Protein AF-A0AAE0UJJ1-F1 (afdb_monomer)

Structure (mmCIF, N/CA/C/O backbone):
data_AF-A0AAE0UJJ1-F1
#
_entry.id   AF-A0AAE0UJJ1-F1
#
loop_
_atom_site.group_PDB
_atom_site.id
_atom_site.type_symbol
_atom_site.label_atom_id
_atom_site.label_alt_id
_atom_site.label_comp_id
_atom_site.label_asym_id
_atom_site.label_entity_id
_atom_site.label_seq_id
_atom_site.pdbx_PDB_ins_code
_atom_site.Cartn_x
_atom_site.Cartn_y
_atom_site.Cartn_z
_atom_site.occupancy
_atom_site.B_iso_or_equiv
_atom_site.auth_seq_id
_atom_site.auth_comp_id
_atom_site.auth_asym_id
_atom_site.auth_atom_id
_atom_site.pdbx_PDB_model_num
ATOM 1 N N . MET A 1 1 ? -17.568 3.604 -19.801 1.00 65.69 1 MET A N 1
ATOM 2 C CA . MET A 1 1 ? -16.930 4.313 -18.666 1.00 65.69 1 MET A CA 1
ATOM 3 C C . MET A 1 1 ? -15.649 3.598 -18.238 1.00 65.69 1 MET A C 1
ATOM 5 O O . MET A 1 1 ? -14.728 4.251 -17.768 1.00 65.69 1 MET A O 1
ATOM 9 N N . ASP A 1 2 ? -15.551 2.295 -18.517 1.00 86.06 2 ASP A N 1
ATOM 10 C CA . ASP A 1 2 ? -14.423 1.427 -18.155 1.00 86.06 2 ASP A CA 1
ATOM 11 C C . ASP A 1 2 ? -13.104 1.803 -18.842 1.00 86.06 2 ASP A C 1
ATOM 13 O O . ASP A 1 2 ? -12.070 1.813 -18.194 1.00 86.06 2 ASP A O 1
ATOM 17 N N . VAL A 1 3 ? -13.136 2.260 -20.101 1.00 89.00 3 VAL A N 1
ATOM 18 C CA . VAL A 1 3 ? -11.920 2.715 -20.812 1.00 89.00 3 VAL A CA 1
ATOM 19 C C . VAL A 1 3 ? -11.211 3.860 -20.076 1.00 89.00 3 VAL A C 1
ATOM 21 O O . VAL A 1 3 ? -9.987 3.879 -20.001 1.00 89.00 3 VAL A O 1
ATOM 24 N N . PHE A 1 4 ? -11.965 4.805 -19.505 1.00 91.25 4 PHE A N 1
ATOM 25 C CA . PHE A 1 4 ? -11.382 5.905 -18.732 1.00 91.25 4 PHE A CA 1
ATOM 26 C C . PHE A 1 4 ? -10.918 5.456 -17.345 1.00 91.25 4 PHE A C 1
ATOM 28 O O . PHE A 1 4 ? -9.918 5.970 -16.854 1.00 91.25 4 PHE A O 1
ATOM 35 N N . LYS A 1 5 ? -11.608 4.486 -16.733 1.00 93.06 5 LYS A N 1
ATOM 36 C CA . LYS A 1 5 ? -11.200 3.889 -15.458 1.00 93.06 5 LYS A CA 1
ATOM 37 C C . LYS A 1 5 ? -9.865 3.151 -15.602 1.00 93.06 5 LYS A C 1
ATOM 39 O O . LYS A 1 5 ? -8.939 3.448 -14.856 1.00 93.06 5 LYS A O 1
ATOM 44 N N . ASP A 1 6 ? -9.734 2.290 -16.608 1.00 93.25 6 ASP A N 1
ATOM 45 C CA . ASP A 1 6 ? -8.508 1.527 -16.868 1.00 93.25 6 ASP A CA 1
ATOM 46 C C . ASP A 1 6 ? -7.332 2.449 -17.208 1.00 93.25 6 ASP A C 1
ATOM 48 O O . ASP A 1 6 ? -6.208 2.257 -16.739 1.00 93.25 6 ASP A O 1
ATOM 52 N N . GLN A 1 7 ? -7.582 3.490 -18.011 1.00 93.19 7 GLN A N 1
ATOM 53 C CA . GLN A 1 7 ? -6.564 4.495 -18.311 1.00 93.19 7 GLN A CA 1
ATOM 54 C C . GLN A 1 7 ? -6.134 5.255 -17.056 1.00 93.19 7 GLN A C 1
ATOM 56 O O . GLN A 1 7 ? -4.938 5.458 -16.860 1.00 93.19 7 GLN A O 1
ATOM 61 N N . TRP A 1 8 ? -7.078 5.648 -16.201 1.00 95.56 8 TRP A N 1
ATOM 62 C CA . TRP A 1 8 ? -6.778 6.329 -14.945 1.00 95.56 8 TRP A CA 1
ATOM 63 C C . TRP A 1 8 ? -5.943 5.456 -14.005 1.00 95.56 8 TRP A C 1
ATOM 65 O O . TRP A 1 8 ? -4.885 5.890 -13.556 1.00 95.56 8 TRP A O 1
ATOM 75 N N . GLU A 1 9 ? -6.363 4.212 -13.764 1.00 93.00 9 GLU A N 1
ATOM 76 C CA . GLU A 1 9 ? -5.630 3.265 -12.915 1.00 93.00 9 GLU A CA 1
ATOM 77 C C . GLU A 1 9 ? -4.205 3.036 -13.432 1.00 93.00 9 GLU A C 1
ATOM 79 O O . GLU A 1 9 ? -3.248 3.049 -12.654 1.00 93.00 9 GLU A O 1
ATOM 84 N N . LYS A 1 10 ? -4.036 2.923 -14.757 1.00 94.25 10 LYS A N 1
ATOM 85 C CA . LYS A 1 10 ? -2.714 2.810 -15.378 1.00 94.25 10 LYS A CA 1
ATOM 86 C C . LYS A 1 10 ? -1.847 4.046 -15.130 1.00 94.25 10 LYS A C 1
ATOM 88 O O . LYS A 1 10 ? -0.675 3.891 -14.800 1.00 94.25 10 LYS A O 1
ATOM 93 N N . GLN A 1 11 ? -2.394 5.253 -15.286 1.00 94.44 11 GLN A N 1
ATOM 94 C CA . GLN A 1 11 ? -1.628 6.487 -15.071 1.00 94.44 11 GLN A CA 1
ATOM 95 C C . GLN A 1 11 ? -1.249 6.687 -13.603 1.00 94.44 11 GLN A C 1
ATOM 97 O O . GLN A 1 11 ? -0.120 7.075 -13.313 1.00 94.44 11 GLN A O 1
ATOM 102 N N . VAL A 1 12 ? -2.151 6.359 -12.673 1.00 94.94 12 VAL A N 1
ATOM 103 C CA . VAL A 1 12 ? -1.846 6.381 -11.236 1.00 94.94 12 VAL A CA 1
ATOM 104 C C . VAL A 1 12 ? -0.718 5.405 -10.912 1.00 94.94 12 VAL A C 1
ATOM 106 O O . VAL A 1 12 ? 0.188 5.760 -10.160 1.00 94.94 12 VAL A O 1
ATOM 109 N N . ARG A 1 13 ? -0.722 4.206 -11.509 1.00 91.00 13 ARG A N 1
ATOM 110 C CA . ARG A 1 13 ? 0.349 3.226 -11.298 1.00 91.00 13 ARG A CA 1
ATOM 111 C C . ARG A 1 13 ? 1.700 3.730 -11.802 1.00 91.00 13 ARG A C 1
ATOM 113 O O . ARG A 1 13 ? 2.65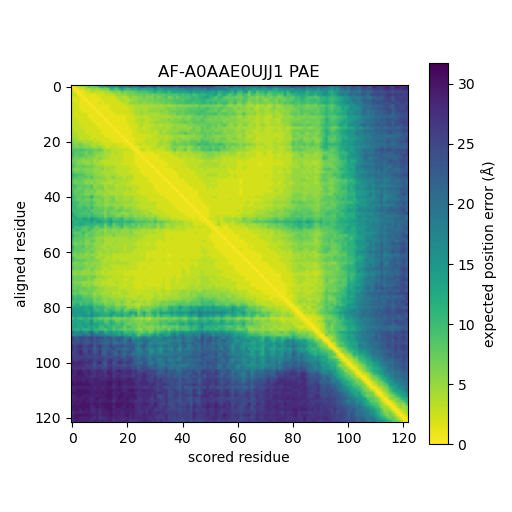6 3.691 -11.042 1.00 91.00 13 ARG A O 1
ATOM 120 N N . ILE A 1 14 ? 1.755 4.272 -13.021 1.00 93.12 14 ILE A N 1
ATOM 121 C CA . ILE A 1 14 ? 2.988 4.840 -13.598 1.00 93.12 14 ILE A CA 1
ATOM 122 C C . ILE A 1 14 ? 3.540 5.965 -12.717 1.00 93.12 14 ILE A C 1
ATOM 124 O O . ILE A 1 14 ? 4.733 6.005 -12.443 1.00 93.12 14 ILE A O 1
ATOM 128 N N . LEU A 1 15 ? 2.678 6.876 -12.251 1.00 94.81 15 LEU A N 1
ATOM 129 C CA . LEU A 1 15 ? 3.103 7.947 -11.349 1.00 94.81 15 LEU A CA 1
ATOM 130 C C . LEU A 1 15 ? 3.657 7.389 -10.034 1.00 94.81 15 LEU A C 1
ATOM 132 O O . LEU A 1 15 ? 4.630 7.913 -9.508 1.00 94.81 15 LEU A O 1
ATOM 136 N N . THR A 1 16 ? 3.030 6.340 -9.507 1.00 91.06 16 THR A N 1
ATOM 137 C CA . THR A 1 16 ? 3.446 5.703 -8.256 1.00 91.06 16 THR A CA 1
ATOM 138 C C . THR A 1 16 ? 4.813 5.035 -8.403 1.00 91.06 16 THR A C 1
ATOM 140 O O . THR A 1 16 ? 5.670 5.258 -7.561 1.00 91.06 16 THR A O 1
ATOM 143 N N . GLU A 1 17 ? 5.035 4.299 -9.495 1.00 87.94 17 GLU A N 1
ATOM 144 C CA . GLU A 1 17 ? 6.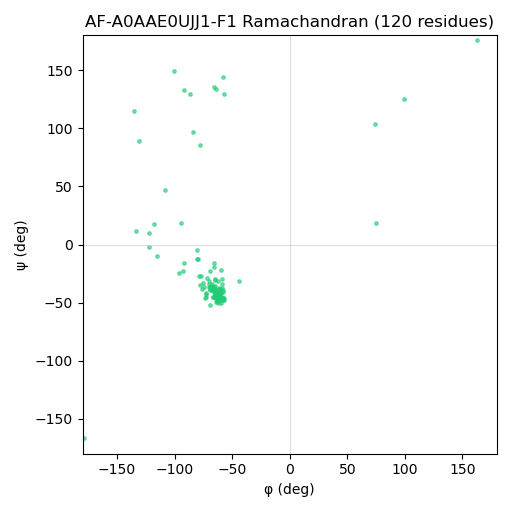334 3.702 -9.841 1.00 87.94 17 GLU A CA 1
ATOM 145 C C . GLU A 1 17 ? 7.417 4.793 -9.977 1.00 87.94 17 GLU A C 1
ATOM 147 O O . GLU A 1 17 ? 8.468 4.703 -9.357 1.00 87.94 17 GLU A O 1
ATOM 152 N N . ALA A 1 18 ? 7.120 5.894 -10.678 1.00 91.75 18 ALA A N 1
ATOM 153 C CA . ALA A 1 18 ? 8.062 7.007 -10.833 1.00 91.75 18 ALA A CA 1
ATOM 154 C C . ALA A 1 18 ? 8.390 7.735 -9.514 1.00 91.75 18 ALA A C 1
ATOM 156 O O . ALA A 1 18 ? 9.472 8.302 -9.372 1.00 91.75 18 ALA A O 1
ATOM 157 N N . VAL A 1 19 ? 7.452 7.769 -8.561 1.00 92.50 19 VAL A N 1
ATOM 158 C CA . VAL A 1 19 ? 7.708 8.291 -7.210 1.00 92.50 19 VAL A CA 1
ATOM 159 C C . VAL A 1 19 ? 8.569 7.312 -6.419 1.00 92.50 19 VAL A C 1
ATOM 161 O O . VAL A 1 19 ? 9.496 7.752 -5.746 1.00 92.50 19 VAL A O 1
ATOM 164 N N . ASP A 1 20 ? 8.292 6.013 -6.528 1.00 89.69 20 ASP A N 1
ATOM 165 C CA . ASP A 1 20 ? 9.062 4.975 -5.846 1.00 89.69 20 ASP A CA 1
ATOM 166 C C . ASP A 1 20 ? 10.542 5.005 -6.305 1.00 89.69 20 ASP A C 1
ATOM 168 O O . ASP A 1 20 ? 11.426 4.954 -5.454 1.00 89.69 20 ASP A O 1
ATOM 172 N N . AS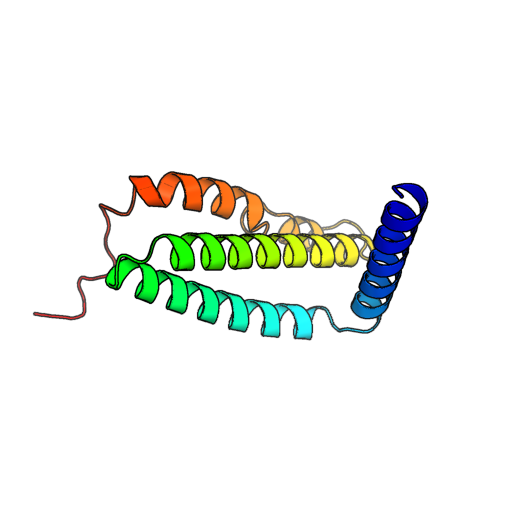P A 1 21 ? 10.817 5.248 -7.596 1.00 87.75 21 ASP A N 1
ATOM 173 C CA . ASP A 1 21 ? 12.176 5.350 -8.172 1.00 87.75 21 ASP A CA 1
ATOM 174 C C . ASP A 1 21 ? 13.036 6.498 -7.603 1.00 87.75 21 ASP A C 1
ATOM 176 O O . ASP A 1 21 ? 14.266 6.407 -7.567 1.00 87.75 21 ASP A O 1
ATOM 180 N N . ILE A 1 22 ? 12.422 7.618 -7.202 1.00 91.12 22 ILE A N 1
ATOM 181 C CA . ILE A 1 22 ? 13.157 8.776 -6.656 1.00 91.12 22 ILE A CA 1
ATOM 182 C C . ILE A 1 22 ? 13.288 8.727 -5.132 1.00 91.12 22 ILE A C 1
ATOM 184 O O . ILE A 1 22 ? 14.080 9.478 -4.559 1.00 91.12 22 ILE A O 1
ATOM 188 N N . THR A 1 23 ? 12.490 7.893 -4.465 1.00 90.69 23 THR A N 1
ATOM 189 C CA . THR A 1 23 ? 12.509 7.752 -3.009 1.00 90.69 23 THR A CA 1
ATOM 190 C C . THR A 1 23 ? 13.465 6.648 -2.585 1.00 90.69 23 THR A C 1
ATOM 192 O O . THR A 1 23 ? 13.414 5.539 -3.103 1.00 90.69 23 THR A O 1
ATOM 195 N N . SER A 1 24 ? 14.317 6.922 -1.595 1.00 89.38 24 SER A N 1
ATOM 196 C CA . SER A 1 24 ? 15.163 5.883 -1.008 1.00 89.38 24 SER A CA 1
ATOM 197 C C . SER A 1 24 ? 14.305 4.824 -0.317 1.00 89.38 24 SER A C 1
ATOM 199 O O . SER A 1 24 ? 13.419 5.149 0.481 1.00 89.38 24 SER A O 1
ATOM 201 N N . VAL A 1 25 ? 14.614 3.550 -0.565 1.00 87.00 25 VAL A N 1
ATOM 202 C CA . VAL A 1 25 ? 13.951 2.421 0.102 1.00 87.00 25 VAL A CA 1
ATOM 203 C C . VAL A 1 25 ? 14.118 2.496 1.621 1.00 87.00 25 VAL A C 1
ATOM 205 O O . VAL A 1 25 ? 13.188 2.157 2.348 1.00 87.00 25 VAL A O 1
ATOM 208 N N . ASP A 1 26 ? 15.248 2.999 2.119 1.00 86.88 26 ASP A N 1
ATOM 209 C CA . ASP A 1 26 ? 15.492 3.143 3.560 1.00 86.88 26 ASP A CA 1
ATOM 210 C C . ASP A 1 26 ? 14.522 4.145 4.216 1.00 86.88 26 ASP A C 1
ATOM 212 O O . ASP A 1 26 ? 13.872 3.835 5.220 1.00 86.88 26 ASP A O 1
ATOM 216 N N . ASP A 1 27 ? 14.320 5.306 3.583 1.00 90.44 27 ASP A N 1
ATOM 217 C CA . ASP A 1 27 ? 13.360 6.316 4.044 1.00 90.44 27 ASP A CA 1
ATOM 218 C C . ASP A 1 27 ? 11.928 5.765 4.009 1.00 90.44 27 ASP A C 1
ATOM 220 O O . ASP A 1 27 ? 11.142 5.961 4.943 1.00 90.44 27 ASP A O 1
ATOM 224 N N . PHE A 1 28 ? 11.589 5.019 2.952 1.00 89.44 28 PHE A N 1
ATOM 225 C CA . PHE A 1 28 ? 10.284 4.380 2.824 1.00 89.44 28 PHE A CA 1
ATOM 226 C C . PHE A 1 28 ? 10.035 3.336 3.925 1.00 89.44 28 PHE A C 1
ATOM 228 O O . PHE A 1 28 ? 8.938 3.296 4.497 1.00 89.44 28 PHE A O 1
ATOM 235 N N . LEU A 1 29 ? 11.027 2.499 4.244 1.00 88.31 29 LEU A N 1
ATOM 236 C CA . LEU A 1 29 ? 10.919 1.483 5.293 1.00 88.31 29 LEU A CA 1
ATOM 237 C C . LEU A 1 29 ? 10.778 2.117 6.678 1.00 88.31 29 LEU A C 1
ATOM 239 O O . LEU A 1 29 ? 9.875 1.733 7.421 1.00 88.31 29 LEU A O 1
ATOM 243 N N . SER A 1 30 ? 11.588 3.132 6.984 1.00 88.56 30 SER A N 1
ATOM 244 C CA . SER A 1 30 ? 11.520 3.888 8.241 1.00 88.56 30 SER A CA 1
ATOM 245 C C . SER A 1 30 ? 10.139 4.520 8.464 1.00 88.56 30 SER A C 1
ATOM 247 O O . SER A 1 30 ? 9.515 4.365 9.519 1.00 88.56 30 SER A O 1
ATOM 249 N N . VAL A 1 31 ? 9.587 5.189 7.448 1.00 91.75 31 VAL A N 1
ATOM 250 C CA . VAL A 1 31 ? 8.247 5.793 7.533 1.00 91.75 31 VAL A CA 1
ATOM 251 C C . VAL A 1 31 ? 7.154 4.723 7.620 1.00 91.75 31 VAL A C 1
ATOM 253 O O . VAL A 1 31 ? 6.161 4.895 8.334 1.00 91.75 31 VAL A O 1
ATOM 256 N N . SER A 1 32 ? 7.317 3.605 6.911 1.00 89.50 32 SER A N 1
ATOM 257 C CA . SER A 1 32 ? 6.365 2.491 6.950 1.00 89.50 32 SER A CA 1
ATOM 258 C C . SER A 1 32 ? 6.316 1.822 8.321 1.00 89.50 32 SER A C 1
ATOM 260 O O . SER A 1 32 ? 5.222 1.519 8.796 1.00 89.50 32 SER A O 1
ATOM 262 N N . GLU A 1 33 ? 7.460 1.635 8.981 1.00 86.12 33 GLU A N 1
ATOM 263 C CA . GLU A 1 33 ? 7.538 1.095 10.341 1.00 86.12 33 GLU A CA 1
ATOM 264 C C . GLU A 1 33 ? 6.776 1.979 11.334 1.00 86.12 33 GLU A C 1
ATOM 266 O O . GLU A 1 33 ? 5.898 1.487 12.047 1.00 86.12 33 GLU A O 1
ATOM 271 N N . ASN A 1 34 ? 7.036 3.290 11.315 1.00 88.69 34 ASN A N 1
ATOM 272 C CA . ASN A 1 34 ? 6.355 4.247 12.188 1.00 88.69 34 ASN A CA 1
ATOM 273 C C . ASN A 1 34 ? 4.831 4.201 12.003 1.00 88.69 34 ASN A C 1
ATOM 275 O O . ASN A 1 34 ? 4.084 4.068 12.973 1.00 88.69 34 ASN A O 1
ATOM 279 N N . HIS A 1 35 ? 4.356 4.217 10.756 1.00 91.06 35 HIS A N 1
ATOM 280 C CA . HIS A 1 35 ? 2.923 4.134 10.484 1.00 91.06 35 HIS A CA 1
ATOM 281 C C . HIS A 1 35 ? 2.298 2.793 10.890 1.00 91.06 35 HIS A C 1
ATOM 283 O O . HIS A 1 35 ? 1.158 2.771 11.348 1.00 91.06 35 HIS A O 1
ATOM 289 N N . ILE A 1 36 ? 3.010 1.672 10.729 1.00 89.12 36 ILE A N 1
ATOM 290 C CA . ILE A 1 36 ? 2.511 0.362 11.171 1.00 89.12 36 ILE A CA 1
ATOM 291 C C . ILE A 1 36 ? 2.361 0.347 12.695 1.00 89.12 36 ILE A C 1
ATOM 293 O O . ILE A 1 36 ? 1.345 -0.132 13.194 1.00 89.12 36 ILE A O 1
ATOM 297 N N . LEU A 1 37 ? 3.323 0.899 13.438 1.00 89.94 37 LEU A N 1
ATOM 298 C CA . LEU A 1 37 ? 3.240 0.996 14.898 1.00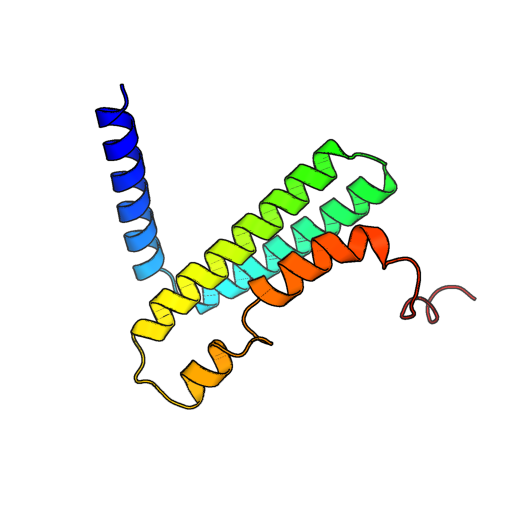 89.94 37 LEU A CA 1
ATOM 299 C C . LEU A 1 37 ? 2.063 1.873 15.348 1.00 89.94 37 LEU A C 1
ATOM 301 O O . LEU A 1 37 ? 1.329 1.494 16.264 1.00 89.94 37 LEU A O 1
ATOM 305 N N . GLU A 1 38 ? 1.833 3.005 14.681 1.00 92.88 38 GLU A N 1
ATOM 306 C CA . GLU A 1 38 ? 0.666 3.854 14.938 1.00 92.88 38 GLU A CA 1
ATOM 307 C C . GLU A 1 38 ? -0.659 3.135 14.656 1.00 92.88 38 GLU A C 1
ATOM 309 O O . GLU A 1 38 ? -1.593 3.217 15.458 1.00 92.88 38 GLU A O 1
ATOM 314 N N . ASP A 1 39 ? -0.752 2.423 13.532 1.00 91.69 39 ASP A N 1
ATOM 315 C CA . ASP A 1 39 ? -1.961 1.693 13.151 1.00 91.69 39 ASP A CA 1
ATOM 316 C C . ASP A 1 39 ? -2.227 0.520 14.114 1.00 91.69 39 ASP A C 1
ATOM 318 O O . ASP A 1 39 ? -3.378 0.273 14.478 1.00 91.69 39 ASP A O 1
ATOM 322 N N . VAL A 1 40 ? -1.181 -0.149 14.614 1.00 90.69 40 VAL A N 1
ATOM 323 C CA . VAL A 1 40 ? -1.297 -1.175 15.667 1.00 90.69 40 VAL A CA 1
ATOM 324 C C . VAL A 1 40 ? -1.804 -0.570 16.976 1.00 90.69 40 VAL A C 1
ATOM 326 O O . VAL A 1 40 ? -2.688 -1.152 17.605 1.00 90.69 40 VAL A O 1
ATOM 329 N N . ASN A 1 41 ? -1.307 0.599 17.382 1.00 92.50 41 ASN A N 1
ATOM 330 C CA . ASN A 1 41 ? -1.790 1.270 18.589 1.00 92.50 41 ASN A CA 1
ATOM 331 C C . ASN A 1 41 ? -3.287 1.622 18.472 1.00 92.50 41 ASN A C 1
ATOM 333 O O . ASN A 1 41 ? -4.073 1.333 19.372 1.00 92.50 41 ASN A O 1
ATOM 337 N N . LYS A 1 42 ? -3.716 2.136 17.311 1.00 92.06 42 LYS A N 1
ATOM 338 C CA . LYS A 1 42 ? -5.139 2.393 17.027 1.00 92.06 42 LYS A CA 1
ATOM 339 C C . LYS A 1 42 ? -5.982 1.116 17.058 1.00 92.06 42 LYS A C 1
ATOM 341 O O . LYS A 1 42 ? -7.080 1.148 17.602 1.00 92.06 42 LYS A O 1
ATOM 346 N N . CYS A 1 43 ? -5.477 -0.008 16.537 1.00 90.50 43 CYS A N 1
ATOM 347 C CA . CYS A 1 43 ? -6.157 -1.305 16.647 1.00 90.50 43 CYS A CA 1
ATOM 348 C C . CYS A 1 43 ? -6.370 -1.724 18.109 1.00 90.50 43 CYS A C 1
ATOM 350 O O . CYS A 1 43 ? -7.433 -2.238 18.445 1.00 90.50 43 CYS A O 1
ATOM 352 N N . VAL A 1 44 ? -5.373 -1.521 18.979 1.00 91.38 44 VAL A N 1
ATOM 353 C CA . VAL A 1 44 ? -5.482 -1.866 20.406 1.00 91.38 44 VAL A CA 1
ATOM 354 C C . VAL A 1 44 ? -6.544 -1.010 21.093 1.00 91.38 44 VAL A C 1
ATOM 356 O O . VAL A 1 44 ? -7.353 -1.548 21.844 1.00 91.38 44 VAL A O 1
ATOM 359 N N . ILE A 1 45 ? -6.581 0.291 20.800 1.00 93.81 45 ILE A N 1
ATOM 360 C CA . ILE A 1 45 ? -7.596 1.207 21.338 1.00 93.81 45 ILE A CA 1
ATOM 361 C 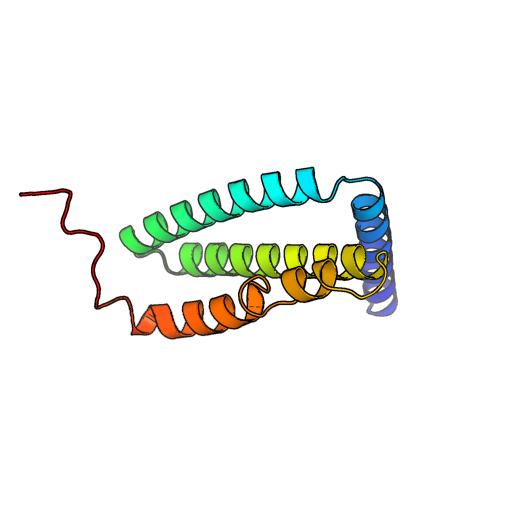C . ILE A 1 45 ? -8.995 0.805 20.850 1.00 93.81 45 ILE A C 1
ATOM 363 O O . ILE A 1 45 ? -9.891 0.612 21.667 1.00 93.81 45 ILE A O 1
ATOM 367 N N . ALA A 1 46 ? -9.168 0.569 19.546 1.00 91.31 46 ALA A N 1
ATOM 368 C CA . ALA A 1 46 ? -10.448 0.139 18.976 1.00 91.31 46 ALA A CA 1
ATOM 369 C C . ALA A 1 46 ? -10.945 -1.181 19.593 1.00 91.31 46 ALA A C 1
ATOM 371 O O . ALA A 1 46 ? -12.131 -1.337 19.876 1.00 91.31 46 ALA A O 1
ATOM 372 N N . LEU A 1 47 ? -10.030 -2.116 19.875 1.00 92.19 47 LEU A N 1
ATOM 373 C CA . LEU A 1 47 ? -10.362 -3.368 20.551 1.00 92.19 47 LEU A CA 1
ATOM 374 C C . LEU A 1 47 ? -10.813 -3.152 22.005 1.00 92.19 47 LEU A C 1
ATOM 376 O O . LEU A 1 47 ? -11.714 -3.848 22.468 1.00 92.19 47 LEU A O 1
ATOM 380 N N . GLN A 1 48 ? -10.206 -2.202 22.722 1.00 92.94 48 GLN A N 1
ATOM 381 C CA . GLN A 1 48 ? -10.597 -1.846 24.092 1.00 92.94 48 GLN A CA 1
ATOM 382 C C . GLN A 1 48 ? -11.958 -1.143 24.144 1.00 92.94 48 GLN A C 1
ATOM 384 O O . GLN A 1 48 ? -12.732 -1.376 25.069 1.00 92.94 48 GLN A O 1
ATOM 389 N N . GLU A 1 49 ? -12.254 -0.311 23.148 1.00 94.00 49 GLU A N 1
ATOM 390 C CA . GLU A 1 49 ? -13.519 0.422 23.025 1.00 94.00 49 GLU A CA 1
ATOM 391 C C . GLU A 1 49 ? -14.654 -0.440 22.443 1.00 94.00 49 GLU A C 1
ATOM 393 O O . GLU A 1 49 ? -15.824 -0.067 22.530 1.00 94.00 49 GLU A O 1
ATOM 398 N N . GLY A 1 50 ? -14.329 -1.613 21.886 1.00 91.75 50 GLY A N 1
ATOM 399 C CA . GLY A 1 50 ? -15.288 -2.499 21.225 1.00 91.75 50 GLY A CA 1
ATOM 400 C C . GLY A 1 50 ? -15.733 -2.004 19.844 1.00 91.75 50 GLY A C 1
ATOM 401 O O . GLY A 1 50 ? -16.764 -2.451 19.341 1.00 91.75 50 GLY A O 1
ATOM 402 N N . ASP A 1 51 ? -14.974 -1.095 19.228 1.00 92.56 51 ASP A N 1
ATOM 403 C CA . ASP A 1 51 ? -15.255 -0.543 17.903 1.00 92.56 51 ASP A CA 1
ATOM 404 C C . ASP A 1 51 ? -14.713 -1.467 16.800 1.00 92.56 51 ASP A C 1
ATOM 406 O O . ASP A 1 51 ? -13.536 -1.441 16.426 1.00 92.56 51 ASP A O 1
ATOM 410 N N . VAL A 1 52 ? -15.607 -2.302 16.270 1.00 90.19 52 VAL A N 1
ATOM 411 C CA . VAL A 1 52 ? -15.299 -3.269 15.208 1.00 90.19 52 VAL A CA 1
ATOM 412 C C . VAL A 1 52 ? -15.030 -2.581 13.863 1.00 90.19 52 VAL A C 1
ATOM 414 O O . VAL A 1 52 ? -14.206 -3.072 13.088 1.00 90.19 52 VAL A O 1
ATOM 417 N N . ASP A 1 53 ? -15.661 -1.435 13.593 1.00 92.81 53 ASP A N 1
ATOM 418 C CA . ASP A 1 53 ? -15.523 -0.727 12.316 1.00 92.81 53 ASP A CA 1
ATOM 419 C C . ASP A 1 53 ? -14.145 -0.071 12.207 1.00 92.81 53 ASP A C 1
ATOM 421 O O . ASP A 1 53 ? -13.451 -0.195 11.188 1.00 92.81 53 ASP A O 1
ATOM 425 N N . THR A 1 54 ? -13.704 0.595 13.279 1.00 90.31 54 THR A N 1
ATOM 426 C CA . THR A 1 54 ? -12.353 1.160 13.319 1.00 90.31 54 THR A CA 1
ATOM 427 C C . THR A 1 54 ? -11.305 0.058 13.275 1.00 90.31 54 THR A C 1
ATOM 429 O O . THR A 1 54 ? -10.334 0.214 12.533 1.00 90.31 54 THR A O 1
ATOM 432 N N . LEU A 1 55 ? -11.522 -1.059 13.978 1.00 90.31 55 LEU A N 1
ATOM 433 C CA . LEU A 1 55 ? -10.605 -2.198 13.987 1.00 90.31 55 LEU A CA 1
ATOM 434 C C . LEU A 1 55 ? -10.404 -2.813 12.592 1.00 90.31 55 LEU A C 1
ATOM 436 O O . LEU A 1 55 ? -9.261 -3.045 12.193 1.00 90.31 55 LEU A O 1
ATOM 440 N N . ASP A 1 56 ? -11.475 -3.071 11.832 1.00 91.62 56 ASP A N 1
ATOM 441 C CA . ASP A 1 56 ? -11.343 -3.644 10.482 1.00 91.62 56 ASP A CA 1
ATOM 442 C C . ASP A 1 56 ? -10.672 -2.658 9.517 1.00 91.62 56 ASP A C 1
ATOM 444 O O . ASP A 1 56 ? -9.788 -3.035 8.740 1.00 91.62 56 ASP A O 1
ATOM 448 N N . ARG A 1 57 ? -10.998 -1.363 9.621 1.00 91.50 57 ARG A N 1
ATOM 449 C CA . ARG A 1 57 ? -10.368 -0.322 8.799 1.00 91.50 57 ARG A CA 1
ATOM 450 C C . ARG A 1 57 ? -8.868 -0.203 9.071 1.00 91.50 57 ARG A C 1
ATOM 452 O O . ARG A 1 57 ? -8.084 -0.139 8.121 1.00 91.50 57 ARG A O 1
ATOM 459 N N . THR A 1 58 ? -8.447 -0.177 10.337 1.00 90.31 58 THR A N 1
ATOM 460 C CA . THR A 1 58 ? -7.022 -0.097 10.699 1.00 90.31 58 THR A CA 1
ATOM 461 C C . THR A 1 58 ? -6.285 -1.387 10.347 1.00 90.31 58 THR A C 1
ATOM 463 O O . THR A 1 58 ? -5.189 -1.329 9.791 1.00 90.31 58 THR A O 1
ATOM 466 N N . ALA A 1 59 ? -6.902 -2.558 10.535 1.00 88.44 59 ALA A N 1
ATOM 467 C CA . ALA A 1 59 ? -6.342 -3.829 10.074 1.00 88.44 59 ALA A CA 1
ATOM 468 C C . ALA A 1 59 ? -6.197 -3.882 8.539 1.00 88.44 59 ALA A C 1
ATOM 470 O O . ALA A 1 59 ? -5.201 -4.390 8.013 1.00 88.44 59 ALA A O 1
ATOM 471 N N . GLY A 1 60 ? -7.162 -3.328 7.800 1.00 89.56 60 GLY A N 1
ATOM 472 C CA . GLY A 1 60 ? -7.092 -3.131 6.353 1.00 89.56 60 GLY A CA 1
ATOM 473 C C . GLY A 1 60 ? -5.911 -2.253 5.939 1.00 89.56 60 GLY A C 1
ATOM 474 O O . GLY A 1 60 ? -5.150 -2.638 5.049 1.00 89.56 60 GLY A O 1
ATOM 475 N N . ALA A 1 61 ? -5.706 -1.130 6.630 1.00 89.44 61 ALA A N 1
ATOM 476 C CA . ALA A 1 61 ? -4.576 -0.234 6.392 1.00 89.44 61 ALA A CA 1
ATOM 477 C C . ALA A 1 61 ? -3.225 -0.931 6.627 1.00 89.44 61 ALA A C 1
ATOM 479 O O . ALA A 1 61 ? -2.353 -0.866 5.760 1.00 89.44 61 ALA A O 1
ATOM 480 N N . ILE A 1 62 ? -3.075 -1.682 7.727 1.00 90.94 62 ILE A N 1
ATOM 481 C CA . ILE A 1 62 ? -1.856 -2.458 8.022 1.00 90.94 62 ILE A CA 1
ATOM 482 C C . ILE A 1 62 ? -1.565 -3.458 6.897 1.00 90.94 62 ILE A C 1
ATOM 484 O O . ILE A 1 62 ? -0.433 -3.538 6.416 1.00 90.94 62 ILE A O 1
ATOM 488 N N . ARG A 1 63 ? -2.584 -4.194 6.426 1.00 89.25 63 ARG A N 1
ATOM 489 C CA . ARG A 1 63 ? -2.429 -5.133 5.301 1.00 89.25 63 ARG A CA 1
ATOM 490 C C . ARG A 1 63 ? -2.013 -4.420 4.014 1.00 89.25 63 ARG A C 1
ATOM 492 O O . ARG A 1 63 ? -1.124 -4.909 3.320 1.00 89.25 63 ARG A O 1
ATOM 499 N N . GLY A 1 64 ? -2.616 -3.269 3.715 1.00 89.19 64 GLY A N 1
ATOM 500 C CA . GLY A 1 64 ? -2.271 -2.453 2.550 1.00 89.19 64 GLY A CA 1
ATOM 501 C C . GLY A 1 64 ? -0.824 -1.953 2.588 1.00 89.19 64 GLY A C 1
ATOM 502 O O . GLY A 1 64 ? -0.097 -2.093 1.605 1.00 89.19 64 GLY A O 1
ATOM 503 N N . ARG A 1 65 ? -0.369 -1.449 3.743 1.00 88.19 65 ARG A N 1
ATOM 504 C CA . ARG A 1 65 ? 1.021 -1.006 3.943 1.00 88.19 65 ARG A CA 1
ATOM 505 C C . ARG A 1 65 ? 2.007 -2.163 3.812 1.00 88.19 65 ARG A C 1
ATOM 507 O O . ARG A 1 65 ? 2.975 -2.047 3.068 1.00 88.19 65 ARG A O 1
ATOM 514 N N . ALA A 1 66 ? 1.733 -3.300 4.455 1.00 86.94 66 ALA A N 1
ATOM 515 C CA . ALA A 1 66 ? 2.586 -4.485 4.362 1.00 86.94 66 ALA A CA 1
ATOM 516 C C . ALA A 1 66 ? 2.700 -5.010 2.920 1.00 86.94 66 ALA A C 1
ATOM 518 O O . ALA A 1 66 ? 3.786 -5.393 2.487 1.00 86.94 66 ALA A O 1
ATOM 519 N N . ALA A 1 67 ? 1.604 -4.991 2.154 1.00 86.75 67 ALA A N 1
ATOM 520 C CA . ALA A 1 67 ? 1.629 -5.359 0.741 1.00 86.75 67 ALA A CA 1
ATOM 521 C C . ALA A 1 67 ? 2.493 -4.397 -0.093 1.00 86.75 67 ALA A C 1
ATOM 523 O O . ALA A 1 67 ? 3.248 -4.849 -0.953 1.00 86.75 67 ALA A O 1
ATOM 524 N N . ARG A 1 68 ? 2.433 -3.086 0.186 1.00 89.00 68 ARG A N 1
ATOM 525 C CA . ARG A 1 68 ? 3.236 -2.079 -0.523 1.00 89.00 68 ARG A CA 1
ATOM 526 C C . ARG A 1 68 ? 4.728 -2.175 -0.198 1.00 89.00 68 ARG A C 1
ATOM 528 O O . ARG A 1 68 ? 5.533 -2.101 -1.117 1.00 89.00 68 ARG A O 1
ATOM 535 N N . VAL A 1 69 ? 5.084 -2.445 1.060 1.00 88.81 69 VAL A N 1
ATOM 536 C CA . VAL A 1 69 ? 6.470 -2.743 1.466 1.00 88.81 69 VAL A CA 1
ATOM 537 C C . VAL A 1 69 ? 7.025 -3.930 0.687 1.00 88.81 69 VAL A C 1
A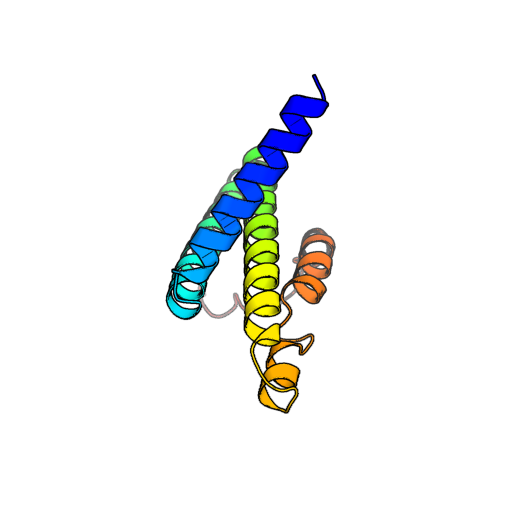TOM 539 O O . VAL A 1 69 ? 8.118 -3.848 0.139 1.00 88.81 69 VAL A O 1
ATOM 542 N N . VAL A 1 70 ? 6.258 -5.015 0.568 1.00 86.69 70 VAL A N 1
ATOM 543 C CA . VAL A 1 70 ? 6.703 -6.181 -0.205 1.00 86.69 70 VAL A CA 1
ATOM 544 C C . VAL A 1 70 ? 6.844 -5.857 -1.693 1.00 86.69 70 VAL A C 1
ATOM 546 O O . VAL A 1 70 ? 7.788 -6.326 -2.319 1.00 86.69 70 VAL A O 1
ATOM 549 N N . HIS A 1 71 ? 5.941 -5.059 -2.265 1.00 86.25 71 HIS A N 1
ATOM 550 C CA . HIS A 1 71 ? 6.032 -4.658 -3.668 1.00 86.25 71 HIS A CA 1
ATOM 551 C C . HIS A 1 71 ? 7.314 -3.868 -3.964 1.00 86.25 71 HIS A C 1
ATOM 553 O O . HIS A 1 71 ? 8.032 -4.232 -4.890 1.00 86.25 71 HIS A O 1
ATOM 559 N N . ILE A 1 72 ? 7.625 -2.861 -3.142 1.00 86.44 72 ILE A N 1
ATOM 560 C CA . ILE A 1 72 ? 8.819 -2.020 -3.307 1.00 86.44 72 ILE A CA 1
ATOM 561 C C . ILE A 1 72 ? 10.095 -2.829 -3.071 1.00 86.44 72 ILE A C 1
ATOM 563 O O . ILE A 1 72 ? 11.006 -2.766 -3.886 1.00 86.44 72 ILE A O 1
ATOM 567 N N . ILE A 1 73 ? 10.152 -3.655 -2.017 1.00 86.31 73 ILE A N 1
ATOM 568 C CA . ILE A 1 73 ? 11.325 -4.506 -1.765 1.00 86.31 73 ILE A CA 1
ATOM 569 C C . ILE A 1 73 ? 11.545 -5.486 -2.921 1.00 86.31 73 ILE A C 1
ATOM 571 O O . ILE A 1 73 ? 12.681 -5.671 -3.336 1.00 86.31 73 ILE A O 1
ATOM 575 N N . ASN A 1 74 ? 10.495 -6.118 -3.456 1.00 85.31 74 ASN A N 1
ATOM 576 C CA . ASN A 1 74 ? 10.658 -7.034 -4.588 1.00 85.31 74 ASN A CA 1
ATOM 577 C C . ASN A 1 74 ? 11.218 -6.309 -5.821 1.00 85.31 74 ASN A C 1
ATOM 579 O O . ASN A 1 74 ? 12.147 -6.827 -6.431 1.00 85.31 74 ASN A O 1
ATOM 583 N N . ALA A 1 75 ? 10.693 -5.122 -6.146 1.00 85.81 75 ALA A N 1
ATOM 584 C CA . ALA A 1 75 ? 11.186 -4.311 -7.259 1.00 85.81 75 ALA A CA 1
ATOM 585 C C . ALA A 1 75 ? 12.650 -3.886 -7.049 1.00 85.81 75 ALA A C 1
ATOM 587 O O . ALA A 1 75 ? 13.466 -3.999 -7.958 1.00 85.81 75 ALA A O 1
ATOM 588 N N . GLU A 1 76 ? 13.009 -3.488 -5.828 1.00 83.56 76 GLU A N 1
ATOM 589 C CA . GLU A 1 76 ? 14.383 -3.121 -5.483 1.00 83.56 76 GLU A CA 1
ATOM 590 C C . GLU A 1 76 ? 15.330 -4.322 -5.585 1.00 83.56 76 GLU A C 1
ATOM 592 O O . GLU A 1 76 ? 16.434 -4.222 -6.114 1.00 83.56 76 GLU A O 1
ATOM 597 N N . MET A 1 77 ? 14.903 -5.496 -5.118 1.00 83.69 77 MET A N 1
ATOM 598 C CA . MET A 1 77 ? 15.726 -6.700 -5.158 1.00 83.69 77 MET A CA 1
ATOM 599 C C . MET A 1 77 ? 15.943 -7.246 -6.581 1.00 83.69 77 MET A C 1
ATOM 601 O O . MET A 1 77 ? 16.942 -7.928 -6.806 1.00 83.69 77 MET A O 1
ATOM 605 N N . GLU A 1 78 ? 15.064 -6.936 -7.541 1.00 85.50 78 GLU A N 1
ATOM 606 C CA . GLU A 1 78 ? 15.264 -7.245 -8.969 1.00 85.50 78 GLU A CA 1
ATOM 607 C C . GLU A 1 78 ? 16.438 -6.462 -9.588 1.00 85.50 78 GLU A C 1
ATOM 609 O O . GLU A 1 78 ? 16.994 -6.892 -10.599 1.00 85.50 78 GLU A O 1
ATOM 614 N N . ASN A 1 79 ? 16.865 -5.358 -8.963 1.00 84.19 79 ASN A N 1
ATOM 615 C CA . ASN A 1 79 ? 18.030 -4.574 -9.381 1.00 84.19 79 ASN A CA 1
ATOM 616 C C . ASN A 1 79 ? 19.376 -5.184 -8.925 1.00 84.19 79 ASN A C 1
ATOM 618 O O . ASN A 1 79 ? 20.440 -4.772 -9.389 1.00 84.19 79 ASN A O 1
ATOM 622 N N . TYR A 1 80 ? 19.357 -6.169 -8.020 1.00 84.06 80 TYR A N 1
ATOM 623 C CA . TYR A 1 80 ? 20.563 -6.822 -7.503 1.00 84.06 80 TYR A CA 1
ATOM 624 C C . TYR A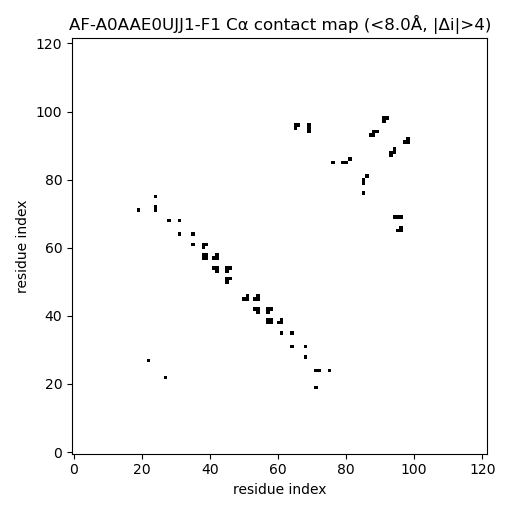 1 80 ? 20.826 -8.172 -8.179 1.00 84.06 80 TYR A C 1
ATOM 626 O O . TYR A 1 80 ? 19.909 -8.907 -8.546 1.00 84.06 80 TYR A O 1
ATOM 634 N N . GLU A 1 81 ? 22.103 -8.549 -8.287 1.00 85.75 81 GLU A N 1
ATOM 635 C CA . GLU A 1 81 ? 22.469 -9.897 -8.725 1.00 85.75 81 GLU A CA 1
ATOM 636 C C . GLU A 1 81 ? 22.008 -10.943 -7.686 1.00 85.75 81 GLU A C 1
ATOM 638 O O . GLU A 1 81 ? 22.194 -10.734 -6.478 1.00 85.75 81 GLU A O 1
ATOM 643 N N . PRO A 1 82 ? 21.411 -12.074 -8.112 1.00 84.56 82 PRO A N 1
ATOM 644 C CA . PRO A 1 82 ? 20.973 -13.115 -7.194 1.00 84.56 82 PRO A CA 1
ATOM 645 C C . PRO A 1 82 ? 22.120 -13.638 -6.321 1.00 84.56 82 PRO A C 1
ATOM 647 O O . PRO A 1 82 ? 23.174 -14.029 -6.819 1.00 84.56 82 PRO A O 1
ATOM 650 N N . GLY A 1 83 ? 21.908 -13.692 -5.007 1.00 82.88 83 GLY A N 1
ATOM 651 C CA . GLY A 1 83 ? 22.905 -14.187 -4.069 1.00 82.88 83 GLY A CA 1
ATOM 652 C C . GLY A 1 83 ? 22.415 -14.185 -2.627 1.00 82.88 83 GLY A C 1
ATOM 653 O O . GLY A 1 83 ? 21.238 -13.997 -2.335 1.00 82.88 83 GLY A O 1
ATOM 654 N N . VAL A 1 84 ? 23.344 -14.355 -1.687 1.00 80.69 84 VAL A N 1
ATOM 655 C CA . VAL A 1 84 ? 23.030 -14.525 -0.256 1.00 80.69 84 VAL A CA 1
ATOM 656 C C . VAL A 1 84 ? 22.254 -13.336 0.332 1.00 80.69 84 VAL A C 1
ATOM 658 O O . VAL A 1 84 ? 21.480 -13.509 1.272 1.00 80.69 84 VAL A O 1
ATOM 661 N N . TYR A 1 85 ? 22.459 -12.125 -0.192 1.00 76.50 85 TYR A N 1
ATOM 662 C CA . TYR A 1 85 ? 21.724 -10.933 0.234 1.00 76.50 85 TYR A CA 1
ATOM 663 C C . TYR A 1 85 ? 20.254 -10.994 -0.201 1.00 76.50 85 TYR A C 1
ATOM 665 O O . TYR A 1 85 ? 19.368 -10.909 0.651 1.00 76.50 85 TYR A O 1
ATOM 673 N N . THR A 1 86 ? 19.994 -11.239 -1.488 1.00 76.50 86 THR A N 1
ATOM 674 C CA . THR A 1 86 ? 18.629 -11.335 -2.016 1.00 76.50 86 THR A CA 1
ATOM 675 C C . THR A 1 86 ? 17.887 -12.530 -1.412 1.00 76.50 86 THR A C 1
ATOM 677 O O . THR A 1 86 ? 16.746 -12.391 -0.983 1.00 76.50 86 THR A O 1
ATOM 680 N N . GLU A 1 87 ? 18.547 -13.674 -1.217 1.00 76.75 87 GLU A N 1
ATOM 681 C CA . GLU A 1 87 ? 17.953 -14.845 -0.552 1.00 76.75 87 GLU A CA 1
ATOM 682 C C . GLU A 1 87 ? 17.538 -14.582 0.905 1.00 76.75 87 GLU A C 1
ATOM 684 O O . GLU A 1 87 ? 16.493 -15.064 1.351 1.00 76.75 87 GLU A O 1
ATOM 689 N N . ARG A 1 88 ? 18.318 -13.798 1.666 1.00 75.44 88 ARG A N 1
ATOM 690 C CA . ARG A 1 88 ? 17.937 -13.413 3.036 1.00 75.44 88 ARG A CA 1
ATOM 691 C C . ARG A 1 88 ? 16.736 -12.478 3.047 1.00 75.44 88 ARG A C 1
ATOM 693 O O . ARG A 1 88 ? 15.876 -12.633 3.912 1.00 75.44 88 ARG A O 1
ATOM 700 N N . VAL A 1 89 ? 16.655 -11.552 2.094 1.00 71.38 89 VAL A N 1
ATOM 701 C CA . VAL A 1 89 ? 15.519 -10.629 1.955 1.00 71.38 89 VAL A CA 1
ATOM 702 C C . VAL A 1 89 ? 14.256 -11.362 1.486 1.00 71.38 89 VAL A C 1
ATOM 704 O O . VAL A 1 89 ? 13.166 -11.066 1.975 1.00 71.38 89 VAL A O 1
ATOM 707 N N . TRP A 1 90 ? 14.389 -12.399 0.655 1.00 63.53 90 TRP A N 1
ATOM 708 C CA . TRP A 1 90 ? 13.284 -13.282 0.253 1.00 63.53 90 TRP A CA 1
ATOM 709 C C . TRP A 1 90 ? 12.921 -14.368 1.266 1.00 63.53 90 TRP A C 1
ATOM 711 O O . TRP A 1 90 ? 11.949 -15.107 1.060 1.00 63.53 90 TRP A O 1
ATOM 721 N N . SER A 1 91 ? 13.672 -14.489 2.363 1.00 56.41 91 SER A N 1
ATOM 722 C CA . SER A 1 91 ? 13.392 -15.505 3.369 1.00 56.41 91 SER A CA 1
ATOM 723 C C . SER A 1 91 ? 11.957 -15.354 3.919 1.00 56.41 91 SER A C 1
ATOM 725 O O . SER A 1 91 ? 11.445 -14.246 4.084 1.00 56.41 91 SER A O 1
ATOM 727 N N . PRO A 1 92 ? 11.249 -16.453 4.238 1.00 43.69 92 PRO A N 1
ATOM 728 C CA . PRO A 1 92 ? 9.890 -16.369 4.780 1.00 43.69 92 PRO A CA 1
ATOM 729 C C . PRO A 1 92 ? 9.803 -15.581 6.100 1.00 43.69 92 PRO A C 1
ATOM 731 O O . PRO A 1 92 ? 8.727 -15.106 6.453 1.00 43.69 92 PRO A O 1
ATOM 734 N N . SER A 1 93 ? 10.923 -15.458 6.820 1.00 36.66 93 SER A N 1
ATOM 735 C CA . SER A 1 93 ? 11.090 -14.651 8.033 1.00 36.66 93 SER A CA 1
ATOM 736 C C . SER A 1 93 ? 11.102 -13.140 7.782 1.00 36.66 93 SER A C 1
ATOM 738 O O . SER A 1 93 ? 10.684 -12.398 8.664 1.00 36.66 93 SER A O 1
ATOM 740 N N . SER A 1 94 ? 11.546 -12.680 6.609 1.00 46.25 94 SER A N 1
ATOM 741 C CA . SER A 1 94 ? 11.517 -11.266 6.194 1.00 46.25 94 SER A CA 1
ATOM 742 C C . SER A 1 94 ? 10.288 -10.929 5.345 1.00 46.25 94 SER A C 1
ATOM 744 O O . SER A 1 94 ? 9.839 -9.787 5.312 1.00 46.25 94 SER A O 1
ATOM 746 N N . CYS A 1 95 ? 9.700 -11.923 4.677 1.00 44.06 95 CYS A N 1
ATOM 747 C CA . CYS A 1 95 ? 8.524 -11.744 3.837 1.00 44.06 95 CYS A CA 1
ATOM 748 C C . CYS A 1 95 ? 7.252 -11.644 4.705 1.00 44.06 95 CYS A C 1
ATOM 750 O O . CYS A 1 95 ? 6.554 -12.636 4.933 1.00 44.06 95 CYS A O 1
ATOM 752 N N . CYS A 1 96 ? 6.945 -10.434 5.188 1.00 49.78 96 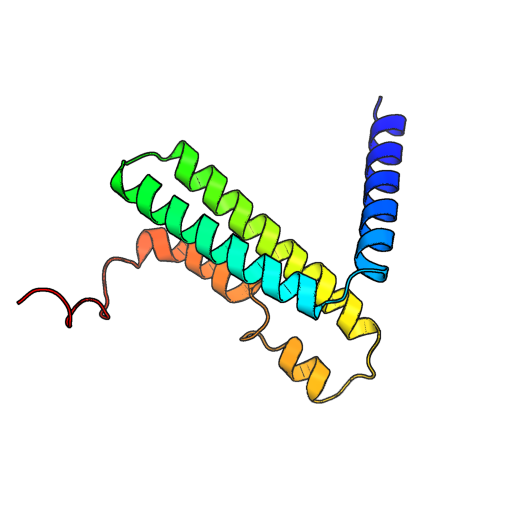CYS A N 1
ATOM 753 C CA . CYS A 1 96 ? 5.837 -10.115 6.101 1.00 49.78 96 CYS A CA 1
ATOM 754 C C . CYS A 1 96 ? 4.492 -10.780 5.742 1.00 49.78 96 CYS A C 1
ATOM 756 O O . CYS A 1 96 ? 3.725 -11.138 6.630 1.00 49.78 96 CYS A O 1
ATOM 758 N N . LEU A 1 97 ? 4.187 -11.017 4.462 1.00 45.88 97 LEU A N 1
ATOM 759 C CA . LEU A 1 97 ? 2.873 -11.501 4.019 1.00 45.88 97 LEU A CA 1
ATOM 760 C C . LEU A 1 97 ? 2.517 -12.934 4.448 1.00 45.88 97 LEU A C 1
ATOM 762 O O . LEU A 1 97 ? 1.343 -13.197 4.712 1.00 45.88 97 LEU A O 1
ATOM 766 N N . LYS A 1 98 ? 3.468 -13.875 4.536 1.00 39.28 98 LYS A N 1
ATOM 767 C CA . LYS A 1 98 ? 3.149 -15.280 4.884 1.00 39.28 98 LYS A CA 1
ATOM 768 C C . LYS A 1 98 ? 2.805 -15.481 6.369 1.00 39.28 98 LYS A C 1
ATOM 770 O O . LYS A 1 98 ? 1.801 -16.147 6.635 1.00 39.28 98 LYS A O 1
ATOM 775 N N . PRO A 1 99 ? 3.562 -14.924 7.334 1.00 42.00 99 PRO A N 1
ATOM 776 C CA . PRO A 1 99 ? 3.192 -15.011 8.738 1.00 42.00 99 PRO A CA 1
ATOM 777 C C . PRO A 1 99 ? 2.084 -14.023 9.118 1.00 42.00 99 PRO A C 1
ATOM 779 O O . PRO A 1 99 ? 1.239 -14.414 9.906 1.00 42.00 99 PRO A O 1
ATOM 782 N N . VAL A 1 100 ? 2.009 -12.806 8.554 1.00 42.91 100 VAL A N 1
ATOM 783 C CA . VAL A 1 100 ? 1.010 -11.786 8.959 1.00 42.91 100 VAL A CA 1
ATOM 784 C C . VAL A 1 100 ? -0.399 -12.103 8.444 1.00 42.91 100 VAL A C 1
ATOM 786 O O . VAL A 1 100 ? -1.366 -11.916 9.174 1.00 42.91 100 VAL A O 1
ATOM 789 N N . SER A 1 101 ? -0.559 -12.654 7.233 1.00 37.34 101 SER A N 1
ATOM 790 C CA . SER A 1 101 ? -1.891 -13.062 6.738 1.00 37.34 101 SER A CA 1
ATOM 791 C C . SER A 1 101 ? -2.455 -14.279 7.482 1.00 37.34 101 SER A C 1
ATOM 793 O O . SER A 1 101 ? -3.652 -14.334 7.763 1.00 37.34 101 SER A O 1
ATOM 795 N N . ARG A 1 102 ? -1.592 -15.235 7.856 1.00 35.56 102 ARG A N 1
ATOM 796 C CA . ARG A 1 102 ? -1.973 -16.385 8.689 1.00 35.56 102 ARG A CA 1
ATOM 797 C C . ARG A 1 102 ? -2.134 -16.004 10.155 1.00 35.56 102 ARG A C 1
ATOM 799 O O . ARG A 1 102 ? -3.060 -16.497 10.789 1.00 35.56 102 ARG A O 1
ATOM 806 N N . SER A 1 103 ? -1.286 -15.126 10.690 1.00 39.09 103 SER A N 1
ATOM 807 C CA . SER A 1 103 ? -1.381 -14.694 12.080 1.00 39.09 103 SER A CA 1
ATOM 808 C C . SER A 1 103 ? -2.568 -13.773 12.287 1.00 39.09 103 SER A C 1
ATOM 810 O O . SER A 1 103 ? -3.289 -14.036 13.215 1.00 39.09 103 SER A O 1
ATOM 812 N N . LEU A 1 104 ? -2.914 -12.800 11.439 1.00 38.12 104 LEU A N 1
ATOM 813 C CA . LEU A 1 104 ? -4.132 -12.002 11.684 1.00 38.12 104 LEU A CA 1
ATOM 814 C C . LEU A 1 104 ? -5.426 -12.827 11.606 1.00 38.12 104 LEU A C 1
ATOM 816 O O . LEU A 1 104 ? -6.357 -12.543 12.348 1.00 38.12 104 LEU A O 1
ATOM 820 N N . CYS A 1 105 ? -5.475 -13.882 10.785 1.00 27.86 105 CYS A N 1
ATOM 821 C CA . CYS A 1 105 ? -6.627 -14.791 10.749 1.00 27.86 105 CYS A CA 1
ATOM 822 C C . CYS A 1 105 ? -6.617 -15.810 11.912 1.00 27.86 105 CYS A C 1
ATOM 824 O O . CYS A 1 105 ? -7.671 -16.246 12.364 1.00 27.86 105 CYS A O 1
ATOM 826 N N . SER A 1 106 ? -5.438 -16.151 12.449 1.00 28.22 106 SER A N 1
ATOM 827 C CA . SER A 1 106 ? -5.281 -17.070 13.588 1.00 28.22 106 SER A CA 1
ATOM 828 C C . SER A 1 106 ? -5.232 -16.366 14.955 1.00 28.22 106 SER A C 1
ATOM 830 O O . SER A 1 106 ? -5.534 -16.982 15.968 1.00 28.22 106 SER A O 1
ATOM 832 N N . THR A 1 107 ? -4.876 -15.085 15.014 1.00 36.72 107 THR A N 1
ATOM 833 C CA . THR A 1 107 ? -4.704 -14.259 16.223 1.00 36.72 107 THR A CA 1
ATOM 834 C C . THR A 1 107 ? -6.057 -13.837 16.779 1.00 36.72 107 THR A C 1
ATOM 836 O O . THR A 1 107 ? -6.194 -13.745 17.993 1.00 36.72 107 THR A O 1
ATOM 839 N N . THR A 1 108 ? -7.102 -13.740 15.950 1.00 35.81 108 THR A N 1
ATOM 840 C CA . THR A 1 108 ? -8.483 -13.626 16.453 1.00 35.81 108 THR A CA 1
ATOM 841 C C . THR A 1 108 ? -8.945 -14.896 17.191 1.00 35.81 108 THR A C 1
ATOM 843 O O . THR A 1 108 ? -9.897 -14.840 17.959 1.00 35.81 108 THR A O 1
ATOM 846 N N . LEU A 1 109 ? -8.251 -16.032 17.025 1.00 34.88 109 LEU A N 1
ATOM 847 C CA . LEU A 1 109 ? -8.568 -17.308 17.685 1.00 34.88 109 LEU A CA 1
ATOM 848 C C . LEU A 1 109 ? -7.497 -17.810 18.672 1.00 34.88 109 LEU A C 1
ATOM 850 O O . LEU A 1 109 ? -7.774 -18.744 19.418 1.00 34.88 109 LEU A O 1
ATOM 854 N N . HIS A 1 110 ? -6.306 -17.201 18.730 1.00 30.17 110 HIS A N 1
ATOM 855 C CA . HIS A 1 110 ? -5.169 -17.731 19.502 1.00 30.17 110 HIS A CA 1
ATOM 856 C C . HIS A 1 110 ? -4.436 -16.695 20.380 1.00 30.17 110 HIS A C 1
ATOM 858 O O . HIS A 1 110 ? -3.369 -16.994 20.910 1.00 30.17 110 HIS A O 1
ATOM 864 N N . PHE A 1 111 ? -4.996 -15.488 20.567 1.00 32.88 111 PHE A N 1
ATOM 865 C CA . PHE A 1 111 ? -4.527 -14.515 21.576 1.00 32.88 111 PHE A CA 1
ATOM 866 C C . PHE A 1 111 ? -5.282 -14.596 22.916 1.00 32.88 111 PHE A C 1
ATOM 868 O O . PHE A 1 111 ? -5.187 -13.702 23.753 1.00 32.88 111 PHE A O 1
ATOM 875 N N . THR A 1 112 ? -5.963 -15.713 23.175 1.00 36.59 112 THR A N 1
ATOM 876 C CA . THR A 1 112 ? -5.917 -16.288 24.524 1.00 36.59 112 THR A CA 1
ATOM 877 C C . THR A 1 112 ? -4.682 -17.193 24.548 1.00 36.59 112 THR A C 1
ATOM 879 O O . THR A 1 112 ? -4.525 -17.997 23.641 1.00 36.59 112 THR A O 1
ATOM 882 N N . PHE A 1 113 ? -3.806 -17.051 25.550 1.00 32.09 113 PHE A N 1
ATOM 883 C CA . PHE A 1 113 ? -2.524 -17.771 25.725 1.00 32.09 113 PHE A CA 1
ATOM 884 C C . PHE A 1 113 ? -1.383 -17.321 24.789 1.00 32.09 113 PHE A C 1
ATOM 886 O O . PHE A 1 113 ? -1.289 -17.764 23.656 1.00 32.09 113 PHE A O 1
ATOM 893 N N . THR A 1 114 ? -0.359 -16.549 25.172 1.00 34.06 114 THR A N 1
AT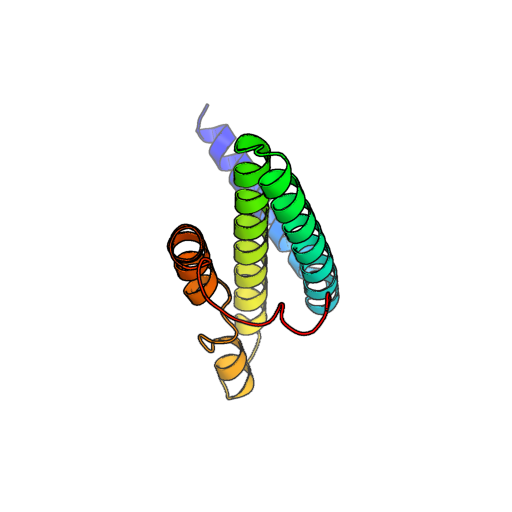OM 894 C CA . THR A 1 114 ? 0.604 -16.670 26.299 1.00 34.06 114 THR A CA 1
ATOM 895 C C . THR A 1 114 ? 1.808 -15.738 25.961 1.00 34.06 114 THR A C 1
ATOM 897 O O . THR A 1 114 ? 1.898 -15.261 24.833 1.00 34.06 114 THR A O 1
ATOM 900 N N . PRO A 1 115 ? 2.838 -15.535 26.807 1.00 38.53 115 PRO A N 1
ATOM 901 C CA . PRO A 1 115 ? 2.867 -14.954 28.142 1.00 38.53 115 PRO A CA 1
ATOM 902 C C . PRO A 1 115 ? 3.991 -13.885 28.191 1.00 38.53 115 PRO A C 1
ATOM 904 O O . PRO A 1 115 ? 5.143 -14.192 28.483 1.00 38.53 115 PRO A O 1
ATOM 907 N N . LYS A 1 116 ? 3.709 -12.621 27.864 1.00 33.25 116 LYS A N 1
ATOM 908 C CA . LYS A 1 116 ? 4.678 -11.517 28.081 1.00 33.25 116 LYS A CA 1
ATOM 909 C C . LYS A 1 116 ? 4.147 -10.392 28.966 1.00 33.25 116 LYS A C 1
ATOM 911 O O . LYS A 1 116 ? 4.818 -9.385 29.150 1.00 33.25 116 LYS A O 1
ATOM 916 N N . LEU A 1 117 ? 2.991 -10.610 29.588 1.00 34.22 117 LEU A N 1
ATOM 917 C CA . LEU A 1 117 ? 2.359 -9.683 30.523 1.00 34.22 117 LEU A CA 1
ATOM 918 C C . LEU A 1 117 ? 2.442 -10.202 31.972 1.00 34.22 117 LEU A C 1
ATOM 920 O O . LEU A 1 117 ? 1.443 -10.246 32.672 1.00 34.22 117 LEU A O 1
ATOM 924 N N . PHE A 1 118 ? 3.625 -10.662 32.400 1.00 33.16 118 PHE A N 1
ATOM 925 C CA . PHE A 1 118 ? 3.872 -11.126 33.780 1.00 33.16 118 PHE A CA 1
ATOM 926 C C . PHE A 1 118 ? 4.937 -10.291 34.516 1.00 33.16 118 PHE A C 1
ATOM 928 O O . PHE A 1 118 ? 5.509 -10.744 35.498 1.00 33.16 118 PHE A O 1
ATOM 935 N N . ILE A 1 119 ? 5.254 -9.084 34.027 1.00 37.12 119 ILE A N 1
ATOM 936 C CA . ILE A 1 119 ? 6.293 -8.217 34.629 1.00 37.12 119 ILE A CA 1
ATOM 937 C C . ILE A 1 119 ? 5.745 -6.839 35.042 1.00 37.12 119 ILE A C 1
ATOM 939 O O . ILE A 1 119 ? 6.457 -6.037 35.636 1.00 37.12 119 ILE A O 1
ATOM 943 N N . ILE A 1 120 ? 4.467 -6.541 34.800 1.00 35.34 120 ILE A N 1
ATOM 944 C CA . ILE A 1 120 ? 3.882 -5.255 35.191 1.00 35.34 120 ILE A CA 1
ATOM 945 C C . ILE A 1 120 ? 2.517 -5.535 35.819 1.00 35.34 120 ILE A C 1
ATOM 947 O O . ILE A 1 120 ? 1.620 -5.977 35.113 1.00 35.34 120 ILE A O 1
ATOM 951 N N . PHE A 1 121 ? 2.404 -5.238 37.115 1.00 25.44 121 PHE A N 1
ATOM 952 C CA . PHE A 1 121 ? 1.304 -5.461 38.072 1.00 25.44 121 PHE A CA 1
ATOM 953 C C . PHE A 1 121 ? 1.473 -6.696 38.989 1.00 25.44 121 PHE A C 1
ATOM 955 O O . PHE A 1 121 ? 1.761 -7.777 38.481 1.00 25.44 121 PHE A O 1
ATOM 962 N N . PRO A 1 122 ? 1.401 -6.490 40.327 1.00 43.78 122 PRO A N 1
ATOM 963 C CA . PRO A 1 122 ? 1.974 -7.365 41.360 1.00 43.78 122 PRO A CA 1
ATOM 964 C C . PRO A 1 122 ? 1.232 -8.687 41.574 1.00 43.78 122 PRO A C 1
ATOM 966 O O . PRO A 1 122 ? 0.006 -8.731 41.324 1.00 43.78 122 PRO A O 1
#

Sequence (122 aa):
MDVFKDQWEKQVRILTEAVDDITSVDDFLSVSENHILEDVNKCVIALQEGDVDTLDRTAGAIRGRAARVVHIINAEMENYEPGVYTERVWSPSSCCLKPVSRSLCSTTLHFTFTPKLFIIFP

Nearest PDB structures (foldseek):
  5xfl-assembly4_D  TM=9.293E-01  e=6.573E-08  Mus musculus
  6o3e-assembly1_B  TM=9.142E-01  e=2.005E-07  Mus musculus
  4k1n-assembly1_B  TM=8.005E-01  e=1.254E-07  Mus musculus
  1l7c-assembly4_C  TM=7.501E-01  e=2.689E-07  Mus musculus
  1l7c-assembly1_A  TM=7.022E-01  e=1.329E-07  Mus musculus

Organism: NCBI:txid175788

Foldseek 3Di:
DVVVVVVVVVVVVVVVVVVLVVDDLVVLVVVLVVLLVVLVVQLVVCVVVVPPPSNVVSLVVNVVSLVVNLVSLVVVLVVDDDDPVSCVCVPPVNNCCPCVVVCVVCVVPPVPDDDDPPPPDD

Solvent-accessible surface area (backbone atoms only — not comparable to full-atom values): 7175 Å² total; per-residue (Å²): 115,62,71,60,49,55,51,47,56,50,51,54,47,53,54,50,53,59,50,54,74,75,47,57,66,68,62,52,50,56,55,49,51,54,51,44,54,52,39,50,51,51,33,53,52,21,61,74,73,68,39,61,68,60,27,53,52,33,52,48,50,48,53,52,50,54,53,49,54,51,53,53,51,53,60,56,51,70,76,48,78,89,44,76,67,51,54,55,58,66,27,73,91,59,36,61,65,67,57,49,60,51,40,62,68,42,45,82,75,44,72,72,77,84,89,84,80,84,84,73,83,136

InterPro domains:
  IPR006077 Vinculin/alpha-catenin [PF01044] (1-90)
  IPR036723 Alpha-catenin/vinculin-like superfamily [SSF47220] (25-92)

Radius of gyration: 18.41 Å; Cα contacts (8 Å, |Δi|>4): 46; chains: 1; bounding box: 40×26×62 Å

Secondary structure (DSSP, 8-state):
-HHHHHHHHHHHHHHHHHHHHHS-HHHHHHHHHHHHHHHHHHHHHHHHHT-HHHHHHHHHHHHHHHHHHHHHHHHHHTTSPSSHHHHHHTSTTT-THHHHHHHHHHHHHH-SS--S-SSS--

Mean predicted aligned error: 11.46 Å

pLDDT: mean 75.03, std 23.02, range [25.44, 95.56]